Protein AF-A0A7X8DZU0-F1 (afdb_monomer_lite)

Foldseek 3Di:
DDDFFQLSVLVVLLVLLQLLLVLLQVLLVLAPDPVLSVVSPVSSVVSNVVSVVSVVVSVVVPDVRRVDTDRVVRVVCVVQPQPSVLSNVDRSSPDDPVVVVVSVVVNVCSVPPDDPPDDDDPPPDD

Sequence (126 aa):
MGVTNFNQLISWTRQVHQQLATLLEQDAHLHHNEWARLLLACLSEQQQRLGDTIKKFEESTKTQALDAYIPYLYSAFEQRPINTQRLYTQSYAELTIAEISQVLFDAHQQLTAPLPKGRGFPIHRE

pLDDT: mean 84.67, std 14.81, range [38.78, 98.0]

Radius of gyration: 17.77 Å; chains: 1; boun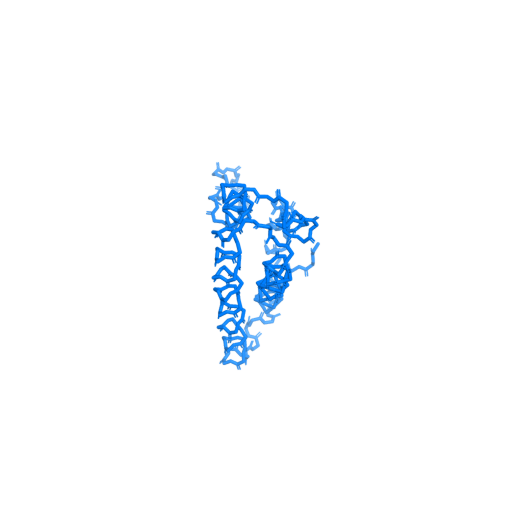ding box: 51×32×42 Å

Secondary structure (DSSP, 8-state):
----SHHHHHHHHHHHHHHHHHHHHHHHHH-SSHHHHHHHHHHHHHHHHHHHHHHHHHHH---HHHHS--HHHHHHHHHS----HHHHH--STT--HHHHHHHHHHHHHHHHSPPPS---------

Structure (mmCIF, N/CA/C/O backbone):
data_AF-A0A7X8DZU0-F1
#
_entry.id   AF-A0A7X8DZU0-F1
#
loop_
_atom_site.group_PDB
_atom_site.id
_atom_site.type_symbol
_atom_site.label_atom_id
_atom_site.label_alt_id
_atom_site.label_comp_id
_atom_site.label_asym_id
_atom_site.label_entity_id
_atom_site.label_seq_id
_atom_site.pdbx_PDB_ins_code
_atom_site.Cartn_x
_atom_site.Cartn_y
_atom_site.Cartn_z
_atom_site.occupancy
_atom_site.B_iso_or_equiv
_atom_site.auth_seq_id
_atom_site.auth_comp_id
_atom_site.auth_asym_id
_atom_site.auth_atom_id
_atom_site.pdbx_PDB_model_num
ATOM 1 N N . MET A 1 1 ? -18.355 -1.552 -0.958 1.00 62.31 1 MET A N 1
ATOM 2 C CA . MET A 1 1 ? -17.490 -1.872 0.202 1.00 62.31 1 MET A CA 1
ATOM 3 C C . MET A 1 1 ? -18.307 -1.682 1.466 1.00 62.31 1 MET A C 1
ATOM 5 O O . MET A 1 1 ? -19.057 -0.722 1.508 1.00 62.31 1 MET A O 1
ATOM 9 N N . GLY A 1 2 ? -18.203 -2.576 2.453 1.00 71.19 2 GLY A N 1
ATOM 10 C CA . GLY A 1 2 ? -19.005 -2.532 3.686 1.00 71.19 2 GLY A CA 1
ATOM 11 C C . GLY A 1 2 ? -18.170 -2.233 4.929 1.00 71.19 2 GLY A C 1
ATOM 12 O O . GLY A 1 2 ? -18.222 -2.999 5.883 1.00 71.19 2 GLY A O 1
ATOM 13 N N . VAL A 1 3 ? -17.345 -1.181 4.898 1.00 84.44 3 VAL A N 1
ATOM 14 C CA . VAL A 1 3 ? -16.534 -0.779 6.058 1.00 84.44 3 VAL A CA 1
ATOM 15 C C . VAL A 1 3 ? -17.421 -0.026 7.043 1.00 84.44 3 VAL A C 1
ATOM 17 O O . VAL A 1 3 ? -17.970 1.025 6.723 1.00 84.44 3 VAL A O 1
ATOM 20 N N . THR A 1 4 ? -17.562 -0.579 8.241 1.00 88.50 4 THR A N 1
ATOM 21 C CA . THR A 1 4 ? -18.499 -0.100 9.264 1.00 88.50 4 THR A CA 1
ATOM 22 C C . THR A 1 4 ? -17.862 0.113 10.631 1.00 88.50 4 THR A C 1
ATOM 24 O O . THR A 1 4 ? -18.493 0.689 11.509 1.00 88.50 4 THR A O 1
ATOM 27 N N . ASN A 1 5 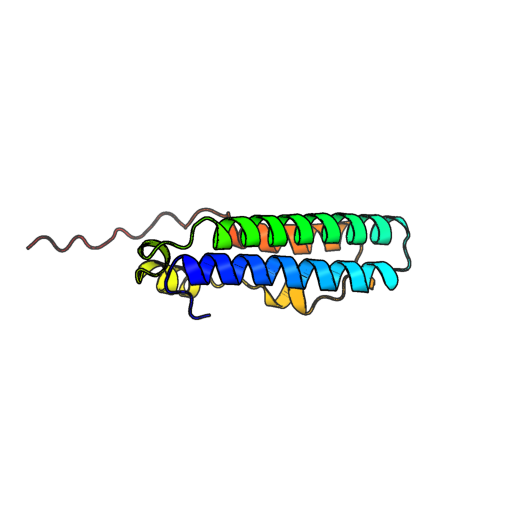? -16.617 -0.313 10.823 1.00 90.88 5 ASN A N 1
ATOM 28 C CA . ASN A 1 5 ? -15.840 -0.062 12.031 1.00 90.88 5 ASN A CA 1
ATOM 29 C C . ASN A 1 5 ? -14.352 0.108 11.686 1.00 90.88 5 ASN A C 1
ATOM 31 O O . ASN A 1 5 ? -13.933 -0.100 10.540 1.00 90.88 5 ASN A O 1
ATOM 35 N N . PHE A 1 6 ? -13.547 0.514 12.670 1.00 90.25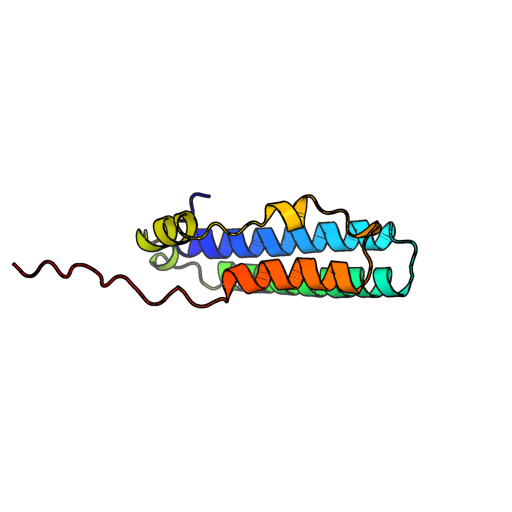 6 PHE A N 1
ATOM 36 C CA . PHE 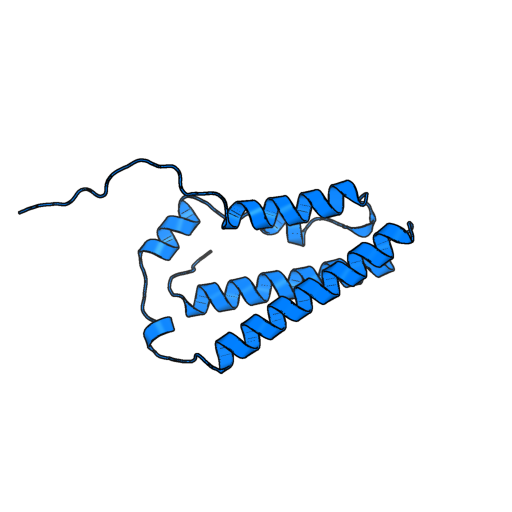A 1 6 ? -12.120 0.738 12.450 1.00 90.25 6 PHE A CA 1
ATOM 37 C C . PHE A 1 6 ? -11.367 -0.559 12.168 1.00 90.25 6 PHE A C 1
ATOM 39 O O . PHE A 1 6 ? -10.467 -0.555 11.337 1.00 90.25 6 PHE A O 1
ATOM 46 N N . ASN A 1 7 ? -11.754 -1.676 12.782 1.00 91.00 7 ASN A N 1
ATOM 47 C CA . ASN A 1 7 ? -11.095 -2.958 12.546 1.00 91.00 7 ASN A CA 1
ATOM 48 C C . ASN A 1 7 ? -11.198 -3.399 11.069 1.00 91.00 7 ASN A C 1
ATOM 50 O O . ASN A 1 7 ? -10.210 -3.792 10.447 1.00 91.00 7 ASN A O 1
ATOM 54 N N . GLN A 1 8 ? -12.377 -3.234 10.465 1.00 90.69 8 GLN A N 1
ATOM 55 C CA . GLN A 1 8 ? -12.611 -3.470 9.040 1.00 90.69 8 GLN A CA 1
ATOM 56 C C . GLN A 1 8 ? -11.831 -2.493 8.158 1.00 90.69 8 GLN A C 1
ATOM 58 O O . GLN A 1 8 ? -11.296 -2.908 7.132 1.00 90.69 8 GLN A O 1
ATOM 63 N N . LEU A 1 9 ? -11.739 -1.218 8.550 1.00 90.00 9 LEU A N 1
ATOM 64 C CA . LEU A 1 9 ? -10.954 -0.216 7.825 1.00 90.00 9 LEU A CA 1
ATOM 65 C C . LEU A 1 9 ? -9.462 -0.572 7.808 1.00 90.00 9 LEU A C 1
ATOM 67 O O . LEU A 1 9 ? -8.827 -0.542 6.753 1.00 90.00 9 LEU A O 1
ATOM 71 N N . ILE A 1 10 ? -8.913 -0.925 8.969 1.00 91.69 10 ILE A N 1
ATOM 72 C CA . ILE A 1 10 ? -7.508 -1.306 9.133 1.00 91.69 10 ILE A CA 1
ATOM 73 C C . ILE A 1 10 ? -7.229 -2.581 8.323 1.00 91.69 10 ILE A C 1
ATOM 75 O O . ILE A 1 10 ? -6.338 -2.576 7.472 1.00 91.69 10 ILE A O 1
ATOM 79 N N . SER A 1 11 ? -8.079 -3.604 8.480 1.00 92.12 11 SER A N 1
ATOM 80 C CA . SER A 1 11 ? -7.995 -4.869 7.735 1.00 92.12 11 SER A CA 1
ATOM 81 C C . SER A 1 11 ? -8.032 -4.664 6.226 1.00 92.12 11 SER A C 1
ATOM 83 O O . SER A 1 11 ? -7.260 -5.278 5.489 1.00 92.12 11 SER A O 1
ATOM 85 N N . TRP A 1 12 ? -8.929 -3.803 5.751 1.00 91.19 12 TRP A N 1
ATOM 86 C CA . TRP A 1 12 ? -9.018 -3.471 4.339 1.00 91.19 12 TRP A CA 1
ATOM 87 C C . TRP A 1 12 ? -7.752 -2.754 3.851 1.00 91.19 12 TRP A C 1
ATOM 89 O O . TRP A 1 12 ? -7.182 -3.146 2.835 1.00 91.19 12 TRP A O 1
ATOM 99 N N . THR A 1 13 ? -7.265 -1.764 4.602 1.00 91.44 13 THR A N 1
ATOM 100 C CA . THR A 1 13 ? -6.050 -1.009 4.253 1.00 91.44 13 THR A CA 1
ATOM 101 C C . THR A 1 13 ? -4.841 -1.943 4.139 1.00 91.44 13 THR A C 1
ATOM 103 O O . THR A 1 13 ? -4.093 -1.873 3.163 1.00 91.44 13 THR A O 1
ATOM 106 N N . ARG A 1 14 ? -4.690 -2.894 5.071 1.00 94.44 14 ARG A N 1
ATOM 107 C CA . ARG A 1 14 ? -3.665 -3.945 4.992 1.00 94.44 14 ARG A CA 1
ATOM 108 C C . ARG A 1 14 ? -3.779 -4.770 3.710 1.00 94.44 14 ARG A C 1
ATOM 110 O O . ARG A 1 14 ? -2.770 -4.995 3.047 1.00 94.44 14 ARG A O 1
ATOM 117 N N . GLN A 1 15 ? -4.985 -5.227 3.368 1.00 93.19 15 GLN A N 1
ATOM 118 C CA . GLN A 1 15 ? -5.215 -6.047 2.173 1.00 93.19 15 GLN A CA 1
ATOM 119 C C . GLN A 1 15 ? -4.850 -5.299 0.890 1.00 93.19 15 GLN A C 1
ATOM 121 O O . GLN A 1 15 ? -4.217 -5.887 0.016 1.00 93.19 15 GLN A O 1
ATOM 126 N N . VAL A 1 16 ? -5.184 -4.007 0.797 1.00 92.44 16 VAL A N 1
ATOM 127 C CA . VAL A 1 16 ? -4.803 -3.161 -0.345 1.00 92.44 16 VAL A CA 1
ATOM 128 C C . VAL A 1 16 ? -3.287 -3.143 -0.522 1.00 92.44 16 VAL A C 1
ATOM 130 O O . VAL A 1 16 ? -2.801 -3.447 -1.610 1.00 92.44 16 VAL A O 1
ATOM 133 N N . HIS A 1 17 ? -2.541 -2.848 0.545 1.00 94.81 17 HIS A N 1
ATOM 134 C CA . HIS A 1 17 ? -1.080 -2.788 0.495 1.00 94.81 17 HIS A CA 1
ATOM 135 C C . HIS A 1 17 ? -0.441 -4.137 0.138 1.00 94.81 17 HIS A C 1
ATOM 137 O O . HIS A 1 17 ? 0.454 -4.183 -0.700 1.00 94.81 17 HIS A O 1
ATOM 143 N N . GLN A 1 18 ? -0.924 -5.242 0.713 1.00 95.25 18 GLN A N 1
ATOM 144 C CA . GLN A 1 18 ? -0.388 -6.582 0.438 1.00 95.25 18 GLN A CA 1
ATOM 145 C C . GLN A 1 18 ? -0.651 -7.037 -1.004 1.00 95.25 18 GLN A C 1
ATOM 147 O O . GLN A 1 18 ? 0.242 -7.567 -1.666 1.00 95.25 18 GLN A O 1
ATOM 152 N N . GLN A 1 19 ? -1.863 -6.804 -1.514 1.00 94.00 19 GLN A N 1
ATOM 153 C CA . GLN A 1 19 ? -2.203 -7.127 -2.901 1.00 94.00 19 GLN A CA 1
ATOM 154 C C . GLN A 1 19 ? -1.376 -6.297 -3.882 1.00 94.00 19 GLN A C 1
ATOM 156 O O . GLN A 1 19 ? -0.836 -6.840 -4.841 1.00 94.00 19 GLN A O 1
ATOM 161 N N . LEU A 1 20 ? -1.228 -4.998 -3.618 1.00 94.62 20 LEU A N 1
ATOM 162 C CA . LEU A 1 20 ? -0.419 -4.120 -4.453 1.00 94.62 20 LEU A CA 1
ATOM 163 C C . LEU A 1 20 ? 1.061 -4.525 -4.438 1.00 94.62 20 LEU A C 1
ATOM 165 O O . LEU A 1 20 ? 1.679 -4.567 -5.495 1.00 94.62 20 LEU A O 1
ATOM 169 N N . ALA A 1 21 ? 1.617 -4.880 -3.276 1.00 96.38 21 ALA A N 1
ATOM 170 C CA . ALA A 1 21 ? 2.986 -5.388 -3.180 1.00 96.38 21 ALA A CA 1
ATOM 171 C C . ALA A 1 21 ? 3.205 -6.605 -4.091 1.00 96.38 21 ALA A C 1
ATOM 173 O O . ALA A 1 21 ? 4.169 -6.642 -4.855 1.00 96.38 21 ALA A O 1
ATOM 174 N N . THR A 1 22 ? 2.261 -7.551 -4.059 1.00 95.94 22 THR A N 1
ATOM 175 C CA . THR A 1 22 ? 2.306 -8.767 -4.883 1.00 95.94 22 THR A CA 1
ATOM 176 C C . THR A 1 22 ? 2.262 -8.440 -6.377 1.00 95.94 22 THR A C 1
ATOM 178 O O . THR A 1 22 ? 3.064 -8.969 -7.141 1.00 95.94 22 THR A O 1
ATOM 181 N N . LEU A 1 23 ? 1.360 -7.549 -6.803 1.00 95.19 23 LEU A N 1
ATOM 182 C CA . LEU A 1 23 ? 1.236 -7.161 -8.214 1.00 95.19 23 LEU A CA 1
ATOM 183 C C . LEU A 1 23 ? 2.496 -6.456 -8.727 1.00 95.19 23 LEU A C 1
ATOM 185 O O . LEU A 1 23 ? 2.992 -6.777 -9.803 1.00 95.19 23 LEU A O 1
ATOM 189 N N . LEU A 1 24 ? 3.048 -5.533 -7.936 1.00 96.38 24 LEU A N 1
ATOM 190 C CA . LEU A 1 24 ? 4.268 -4.811 -8.295 1.00 96.38 24 LEU A CA 1
ATOM 191 C C . LEU A 1 24 ? 5.478 -5.749 -8.397 1.00 96.38 24 LEU A C 1
ATOM 193 O O . LEU A 1 24 ? 6.290 -5.586 -9.303 1.00 96.38 24 LEU A O 1
ATOM 197 N N . GLU A 1 25 ? 5.598 -6.733 -7.501 1.00 97.12 25 GLU A N 1
ATOM 198 C CA . GLU A 1 25 ? 6.666 -7.741 -7.555 1.00 97.12 25 GLU A CA 1
ATOM 199 C C . GLU A 1 25 ? 6.557 -8.599 -8.819 1.00 97.12 25 GLU A C 1
ATOM 201 O O . GLU A 1 25 ? 7.536 -8.773 -9.545 1.00 97.12 25 GLU A O 1
ATOM 206 N N . GLN A 1 26 ? 5.351 -9.088 -9.120 1.00 95.75 26 GLN A N 1
ATOM 207 C CA . GLN A 1 26 ? 5.088 -9.892 -10.313 1.00 95.75 26 GLN A CA 1
ATOM 208 C C . GLN A 1 26 ? 5.442 -9.127 -11.591 1.00 95.75 26 GLN A C 1
ATOM 210 O O . GLN A 1 26 ? 6.186 -9.636 -12.431 1.00 95.75 26 GLN A O 1
ATOM 215 N N . ASP A 1 27 ? 4.987 -7.882 -11.711 1.00 95.31 27 ASP A N 1
ATOM 216 C CA . ASP A 1 27 ? 5.237 -7.073 -12.899 1.00 95.31 27 ASP A CA 1
ATOM 217 C C . ASP A 1 27 ? 6.687 -6.580 -12.993 1.00 95.31 27 ASP A C 1
ATOM 219 O O . ASP A 1 27 ? 7.199 -6.407 -14.101 1.00 95.31 27 ASP A O 1
ATOM 223 N N . ALA A 1 28 ? 7.406 -6.448 -11.871 1.00 95.94 28 ALA A N 1
ATOM 224 C CA . ALA A 1 28 ? 8.848 -6.199 -11.886 1.00 95.94 28 ALA A CA 1
ATOM 225 C C . ALA A 1 28 ? 9.614 -7.321 -12.606 1.00 95.94 28 ALA A C 1
ATOM 227 O O . ALA A 1 28 ? 10.600 -7.051 -13.290 1.00 95.94 28 ALA A O 1
ATOM 228 N N . HIS A 1 29 ? 9.167 -8.576 -12.506 1.00 93.56 29 HIS A N 1
ATOM 229 C CA . HIS A 1 29 ? 9.793 -9.689 -13.225 1.00 93.56 29 HIS A CA 1
ATOM 230 C C . HIS A 1 29 ? 9.485 -9.693 -14.729 1.00 93.56 29 HIS A C 1
ATOM 232 O O . HIS A 1 29 ? 10.264 -10.242 -15.509 1.00 93.56 29 HIS A O 1
ATOM 238 N N . LEU A 1 30 ? 8.380 -9.069 -15.143 1.00 94.12 30 LEU A N 1
ATOM 239 C CA . LEU A 1 30 ? 7.927 -9.019 -16.536 1.00 94.12 30 LEU A CA 1
ATOM 240 C C . LEU A 1 30 ? 8.412 -7.760 -17.275 1.00 94.12 30 LEU A C 1
ATOM 242 O O . LEU A 1 30 ? 8.484 -7.741 -18.506 1.00 94.12 30 LEU A O 1
ATOM 246 N N . HIS A 1 31 ? 8.785 -6.706 -16.549 1.00 94.50 31 HIS A N 1
ATOM 247 C CA . HIS A 1 31 ? 9.128 -5.417 -17.138 1.00 94.50 31 HIS A CA 1
ATOM 248 C C . HIS A 1 31 ? 10.474 -5.437 -17.890 1.00 94.50 31 HIS A C 1
ATOM 250 O O . HIS A 1 31 ? 11.495 -5.918 -17.397 1.00 94.50 31 HIS A O 1
ATOM 256 N N . HIS A 1 32 ? 10.519 -4.857 -19.093 1.00 92.19 32 HIS A N 1
ATOM 257 C CA . HIS A 1 32 ? 11.688 -4.946 -19.985 1.00 92.19 32 HIS A CA 1
ATOM 258 C C . HIS A 1 32 ? 12.752 -3.873 -19.684 1.00 92.19 32 HIS A C 1
ATOM 260 O O . HIS A 1 32 ? 13.954 -4.123 -19.795 1.00 92.19 32 HIS A O 1
ATOM 266 N N . ASN A 1 33 ? 12.317 -2.690 -19.243 1.00 95.38 33 ASN A N 1
ATOM 267 C CA . ASN A 1 33 ? 13.183 -1.607 -18.770 1.00 95.38 33 ASN A CA 1
ATOM 268 C C . ASN A 1 33 ? 13.745 -1.879 -17.357 1.00 95.38 33 ASN A C 1
ATOM 270 O O . ASN A 1 33 ? 12.981 -2.083 -16.419 1.00 95.38 33 ASN A O 1
ATOM 274 N N . GLU A 1 34 ? 15.069 -1.824 -17.198 1.00 95.19 34 GLU A N 1
ATOM 275 C CA . GLU A 1 34 ? 15.765 -2.094 -15.930 1.00 95.19 34 GLU A CA 1
ATOM 276 C C . GLU A 1 34 ? 15.419 -1.115 -14.801 1.00 95.19 34 GLU A C 1
ATOM 278 O O . GLU A 1 34 ? 15.190 -1.535 -13.669 1.00 95.19 34 GLU A O 1
ATOM 283 N N . TRP A 1 35 ? 15.318 0.178 -15.103 1.00 94.94 35 TRP A N 1
ATOM 284 C CA . TRP A 1 35 ? 14.973 1.195 -14.110 1.00 94.94 35 TRP A CA 1
ATOM 285 C C . TRP A 1 35 ? 13.545 1.031 -13.597 1.00 94.94 35 TRP A C 1
ATOM 287 O O . TRP A 1 35 ? 13.299 1.172 -12.400 1.00 94.94 35 TRP A O 1
ATOM 297 N N . ALA A 1 36 ? 12.612 0.680 -14.482 1.00 95.50 36 ALA A N 1
ATOM 298 C CA . ALA A 1 36 ? 11.246 0.369 -14.087 1.00 95.50 36 ALA A CA 1
ATOM 299 C C . ALA A 1 36 ? 11.178 -0.905 -13.230 1.00 95.50 36 ALA A C 1
ATOM 301 O O . ALA A 1 36 ? 10.477 -0.903 -12.223 1.00 95.50 36 ALA A O 1
ATOM 302 N N . ARG A 1 37 ? 11.968 -1.948 -13.539 1.00 96.81 37 ARG A N 1
ATOM 303 C CA . ARG A 1 37 ? 12.081 -3.138 -12.670 1.00 96.81 37 ARG A CA 1
ATOM 304 C C . ARG A 1 37 ? 12.524 -2.775 -11.256 1.00 96.81 37 ARG A C 1
ATOM 306 O O . ARG A 1 37 ? 11.888 -3.189 -10.291 1.00 96.81 37 ARG A O 1
ATOM 313 N N . LEU A 1 38 ? 13.598 -1.992 -11.133 1.00 96.81 38 LEU A N 1
ATOM 314 C CA . LEU A 1 38 ? 14.121 -1.559 -9.834 1.00 96.81 38 LEU A CA 1
ATOM 315 C C . LEU A 1 38 ? 13.094 -0.730 -9.059 1.00 96.81 38 LEU A C 1
ATOM 317 O O . LEU A 1 38 ? 12.927 -0.923 -7.856 1.00 96.81 38 LEU A O 1
ATOM 321 N N . LEU A 1 39 ? 12.384 0.163 -9.751 1.00 96.69 39 LEU A N 1
ATOM 322 C CA . LEU A 1 39 ? 11.314 0.949 -9.152 1.00 96.69 39 LEU A CA 1
ATOM 323 C C . LEU A 1 39 ? 10.181 0.054 -8.638 1.00 96.69 39 LEU A C 1
ATOM 325 O O . LEU A 1 39 ? 9.790 0.192 -7.483 1.00 96.69 39 LEU A O 1
ATOM 329 N N . LEU A 1 40 ? 9.676 -0.870 -9.458 1.00 97.31 40 LEU A N 1
ATOM 330 C CA . LEU A 1 40 ? 8.587 -1.774 -9.081 1.00 97.31 40 LEU A CA 1
ATOM 331 C C . LEU A 1 40 ? 8.971 -2.675 -7.902 1.00 97.31 40 LEU A C 1
ATOM 333 O O . LEU A 1 40 ? 8.188 -2.802 -6.964 1.00 97.31 40 LEU A O 1
ATOM 337 N N . ALA A 1 41 ? 10.192 -3.216 -7.891 1.00 97.38 41 ALA A N 1
ATOM 338 C CA . ALA A 1 41 ? 10.702 -4.009 -6.773 1.00 97.38 41 ALA A CA 1
ATOM 339 C C . ALA A 1 41 ? 10.808 -3.182 -5.478 1.00 97.38 41 ALA A C 1
ATOM 341 O O . ALA A 1 41 ? 10.341 -3.609 -4.423 1.00 97.38 41 ALA A O 1
ATOM 342 N N . CYS A 1 42 ? 11.358 -1.965 -5.562 1.00 96.88 42 CYS A N 1
ATOM 343 C CA . CYS A 1 42 ? 11.438 -1.049 -4.424 1.00 96.88 42 CYS A CA 1
ATOM 344 C C . CYS A 1 42 ? 10.044 -0.704 -3.881 1.00 96.88 42 CYS A C 1
ATOM 346 O O . CYS A 1 42 ? 9.800 -0.762 -2.676 1.00 96.88 42 CYS A O 1
ATOM 348 N N . LEU A 1 43 ? 9.101 -0.380 -4.769 1.00 96.25 43 LEU A N 1
ATOM 349 C CA . LEU A 1 43 ? 7.729 -0.066 -4.390 1.00 96.25 43 LEU A CA 1
ATOM 350 C C . LEU A 1 43 ? 7.035 -1.274 -3.764 1.00 96.25 43 LEU A C 1
ATOM 352 O O . LEU A 1 43 ? 6.400 -1.109 -2.726 1.00 96.25 43 LEU A O 1
ATOM 356 N N . SER A 1 44 ? 7.192 -2.469 -4.333 1.00 97.62 44 SER A N 1
ATOM 357 C CA . SER A 1 44 ? 6.672 -3.706 -3.748 1.00 97.62 44 SER A CA 1
ATOM 358 C C . SER A 1 44 ? 7.150 -3.881 -2.306 1.00 97.62 44 SER A C 1
ATOM 360 O O . SER A 1 44 ? 6.331 -4.049 -1.399 1.00 97.62 44 SER A O 1
ATOM 362 N N . GLU A 1 45 ? 8.451 -3.708 -2.060 1.00 97.94 45 GLU A N 1
ATOM 363 C CA . GLU A 1 45 ? 9.023 -3.803 -0.719 1.00 97.94 45 GLU A CA 1
ATOM 364 C C . GLU A 1 45 ? 8.408 -2.773 0.245 1.00 97.94 45 GLU A C 1
ATOM 366 O O . GLU A 1 45 ? 8.072 -3.103 1.385 1.00 97.94 45 GLU A O 1
ATOM 371 N N . GLN A 1 46 ? 8.213 -1.525 -0.198 1.00 96.00 46 GLN A N 1
ATOM 372 C CA . GLN A 1 46 ? 7.558 -0.493 0.615 1.00 96.00 46 GLN A CA 1
ATOM 373 C C . GLN A 1 46 ? 6.106 -0.862 0.947 1.00 96.00 46 GLN A C 1
ATOM 375 O O . GLN A 1 46 ? 5.691 -0.749 2.102 1.00 96.00 46 GLN A O 1
ATOM 380 N N . GLN A 1 47 ? 5.336 -1.330 -0.038 1.00 95.88 47 GLN A N 1
ATOM 381 C CA . GLN A 1 47 ? 3.943 -1.729 0.169 1.00 95.88 47 GLN A CA 1
ATOM 382 C C . GLN A 1 47 ? 3.842 -2.944 1.103 1.00 95.88 47 GLN A C 1
ATOM 384 O O . GLN A 1 47 ? 2.996 -2.962 2.000 1.00 95.88 47 GLN A O 1
ATOM 389 N N . GLN A 1 48 ? 4.755 -3.910 0.979 1.00 98.00 48 GLN A N 1
ATOM 390 C CA . GLN A 1 48 ? 4.841 -5.057 1.880 1.00 98.00 48 GLN A CA 1
ATOM 391 C C . GLN A 1 48 ? 5.161 -4.619 3.315 1.00 98.00 48 GLN A C 1
ATOM 393 O O . GLN A 1 48 ? 4.461 -5.005 4.253 1.00 98.00 48 GLN A O 1
ATOM 398 N N . ARG A 1 49 ? 6.155 -3.739 3.495 1.00 97.94 49 ARG A N 1
ATOM 399 C CA . ARG A 1 49 ? 6.514 -3.169 4.806 1.00 97.94 49 ARG A CA 1
ATOM 400 C C . ARG A 1 49 ? 5.339 -2.432 5.455 1.00 97.94 49 ARG A C 1
ATOM 402 O O . ARG A 1 49 ? 5.138 -2.565 6.665 1.00 97.94 49 ARG A O 1
ATOM 409 N N . LEU A 1 50 ? 4.552 -1.679 4.681 1.00 95.88 50 LEU A N 1
ATOM 410 C CA . LEU A 1 50 ? 3.332 -1.025 5.170 1.00 95.88 50 LEU A CA 1
ATOM 411 C C . LEU A 1 50 ? 2.282 -2.054 5.598 1.00 95.88 50 LEU A C 1
ATOM 413 O O . LEU A 1 50 ? 1.775 -1.968 6.716 1.00 95.88 50 LEU A O 1
ATOM 417 N N . GLY A 1 51 ? 2.008 -3.061 4.764 1.00 96.50 51 GLY A N 1
ATOM 418 C CA . GLY A 1 51 ? 1.088 -4.150 5.094 1.00 96.50 51 GLY A CA 1
ATOM 419 C C . GLY A 1 51 ? 1.476 -4.886 6.382 1.00 96.50 51 GLY A C 1
ATOM 420 O O . GLY A 1 51 ? 0.629 -5.108 7.248 1.00 96.50 51 GLY A O 1
ATOM 421 N N . ASP A 1 52 ? 2.761 -5.194 6.557 1.00 96.88 52 ASP A N 1
ATOM 422 C CA . ASP A 1 52 ? 3.283 -5.861 7.755 1.00 96.88 52 ASP A CA 1
ATOM 423 C C . ASP A 1 52 ? 3.238 -4.966 8.997 1.00 96.88 52 ASP A C 1
ATOM 425 O O . ASP A 1 52 ? 2.965 -5.437 10.104 1.00 96.88 52 ASP A O 1
ATOM 429 N N . THR A 1 53 ? 3.469 -3.665 8.829 1.00 96.88 53 THR A N 1
ATOM 430 C CA . THR A 1 53 ? 3.330 -2.687 9.915 1.00 96.88 53 THR A CA 1
ATOM 431 C C . THR A 1 53 ? 1.878 -2.598 10.376 1.00 96.88 53 THR A C 1
ATOM 433 O O . THR A 1 53 ? 1.615 -2.663 11.577 1.00 96.88 53 THR A O 1
ATOM 436 N N . ILE A 1 54 ? 0.927 -2.531 9.439 1.00 95.12 54 ILE A N 1
ATOM 437 C CA . ILE A 1 54 ? -0.505 -2.522 9.754 1.00 95.12 54 ILE A CA 1
ATOM 438 C C . ILE A 1 54 ? -0.911 -3.838 10.418 1.00 95.12 54 ILE A C 1
ATOM 440 O O . ILE A 1 54 ? -1.625 -3.815 11.413 1.00 95.12 54 ILE A O 1
ATOM 444 N N . LYS A 1 55 ? -0.400 -4.982 9.953 1.00 94.50 55 LYS A N 1
ATOM 445 C CA . LYS A 1 55 ? -0.647 -6.282 10.592 1.00 94.50 55 LYS A CA 1
ATOM 446 C C . LYS A 1 55 ? -0.202 -6.298 12.059 1.00 94.50 55 LYS A C 1
ATOM 448 O O . LYS A 1 55 ? -0.964 -6.705 12.931 1.00 94.50 55 LYS A O 1
ATOM 453 N N . LYS A 1 56 ? 1.008 -5.814 12.354 1.00 94.19 56 LYS A N 1
ATOM 454 C CA . LYS A 1 56 ? 1.504 -5.696 13.739 1.00 94.19 56 LYS A CA 1
ATOM 455 C C . LYS A 1 56 ? 0.646 -4.739 14.568 1.00 94.19 56 LYS A C 1
ATOM 457 O O . LYS A 1 56 ? 0.406 -4.980 15.752 1.00 94.19 56 LYS A O 1
ATOM 462 N N . PHE A 1 57 ? 0.165 -3.659 13.956 1.00 91.81 57 PHE A N 1
ATOM 463 C CA . PHE A 1 57 ? -0.771 -2.745 14.599 1.00 91.81 57 PHE A CA 1
ATOM 464 C C . PHE A 1 57 ? -2.101 -3.446 14.920 1.00 91.81 57 PHE A C 1
ATOM 466 O O . PHE A 1 57 ? -2.525 -3.406 16.071 1.00 91.81 57 PHE A O 1
ATOM 473 N N . GLU A 1 58 ? -2.709 -4.162 13.969 1.00 89.50 58 GLU A N 1
ATOM 474 C CA . GLU A 1 58 ? -3.922 -4.972 14.181 1.00 89.50 58 GLU A CA 1
ATOM 475 C C . GLU A 1 58 ? -3.745 -5.960 15.339 1.00 89.50 58 GLU A C 1
ATOM 477 O O . GLU A 1 58 ? -4.617 -6.078 16.194 1.00 89.50 58 GLU A O 1
ATOM 482 N N . GLU A 1 59 ? -2.609 -6.657 15.395 1.00 88.94 59 GLU A N 1
ATOM 483 C CA . GLU A 1 59 ? -2.311 -7.649 16.433 1.00 88.94 59 GLU A CA 1
ATOM 484 C C . GLU A 1 59 ? -2.132 -7.026 17.823 1.00 88.94 59 GLU A C 1
ATOM 486 O O . GLU A 1 59 ? -2.600 -7.597 18.809 1.00 88.94 59 GLU A O 1
ATOM 491 N N . SER A 1 60 ? -1.500 -5.853 17.904 1.00 87.06 60 SER A N 1
ATOM 492 C CA . SER A 1 60 ? -1.225 -5.151 19.168 1.00 87.06 60 SER A CA 1
ATOM 493 C C . SER A 1 60 ? -2.388 -4.297 19.681 1.00 87.06 60 SER A C 1
ATOM 495 O O . SER A 1 60 ? -2.406 -3.941 20.858 1.00 87.06 60 SER A O 1
ATOM 497 N N . THR A 1 61 ? -3.374 -3.991 18.834 1.00 79.44 61 THR A N 1
ATOM 498 C CA . THR A 1 61 ? -4.499 -3.099 19.166 1.00 79.44 61 THR A CA 1
ATOM 499 C C . THR A 1 61 ? -5.858 -3.791 19.202 1.00 79.44 61 THR A C 1
ATOM 501 O O . THR A 1 61 ? -6.879 -3.101 19.215 1.00 79.44 61 THR A O 1
ATOM 504 N N . LYS A 1 62 ? -5.895 -5.134 19.283 1.00 71.19 62 LYS A N 1
ATOM 505 C CA . LYS A 1 62 ? -7.129 -5.934 19.435 1.00 71.19 62 LYS A CA 1
ATOM 506 C C . LYS A 1 62 ? -7.906 -5.531 20.691 1.00 71.19 62 LYS A C 1
ATOM 508 O O . LYS A 1 62 ? -7.772 -6.123 21.758 1.00 71.19 62 LYS A O 1
ATOM 513 N N . THR A 1 63 ? -8.728 -4.505 20.545 1.00 80.00 63 THR A N 1
ATOM 514 C CA . THR A 1 63 ? -9.562 -3.918 21.584 1.00 80.00 63 THR A CA 1
ATOM 515 C C . THR A 1 63 ? -10.985 -3.856 21.059 1.00 80.00 63 THR A C 1
ATOM 517 O O . THR A 1 63 ? -11.215 -3.521 19.897 1.00 80.00 63 THR A O 1
ATOM 520 N N . GLN A 1 64 ? -11.955 -4.120 21.933 1.00 78.12 64 GLN A N 1
ATOM 521 C CA . GLN A 1 64 ? -13.378 -4.078 21.585 1.00 78.12 64 GLN A CA 1
ATOM 522 C C . GLN A 1 64 ? -13.820 -2.699 21.049 1.00 78.12 64 GLN A C 1
ATOM 524 O O . GLN A 1 64 ? -14.810 -2.594 20.331 1.00 78.12 64 GLN A O 1
ATOM 529 N N . ALA A 1 65 ? -13.065 -1.638 21.356 1.00 82.94 65 ALA A N 1
ATOM 530 C CA . ALA A 1 65 ? -13.302 -0.295 20.841 1.00 82.94 65 ALA A CA 1
ATOM 531 C C . ALA A 1 65 ? -13.164 -0.197 19.309 1.00 82.94 65 ALA A C 1
ATOM 533 O O . ALA A 1 65 ? -13.891 0.578 18.692 1.00 82.94 65 ALA A O 1
ATOM 534 N N . LEU A 1 66 ? -12.279 -0.982 18.680 1.00 85.62 66 LEU A N 1
ATOM 535 C CA . LEU A 1 66 ? -12.108 -0.971 17.219 1.00 85.62 66 LEU A CA 1
ATOM 536 C C . LEU A 1 66 ? -13.253 -1.669 16.475 1.00 85.62 66 LEU A C 1
ATOM 538 O O . LEU A 1 66 ? -13.464 -1.395 15.291 1.00 85.62 66 LEU A O 1
ATOM 542 N N . ASP A 1 67 ? -13.989 -2.542 17.163 1.00 87.06 67 ASP A N 1
ATOM 543 C CA . ASP A 1 67 ? -15.140 -3.262 16.615 1.00 87.06 67 ASP A CA 1
ATOM 544 C C . ASP A 1 67 ? -16.446 -2.465 16.718 1.00 87.06 67 ASP A C 1
ATOM 546 O O . ASP A 1 67 ? -17.439 -2.831 16.081 1.00 87.06 67 ASP A O 1
ATOM 550 N N . ALA A 1 68 ? -16.451 -1.365 17.481 1.00 88.00 68 ALA A N 1
ATOM 551 C CA . ALA A 1 68 ? -17.610 -0.497 17.626 1.00 88.00 68 ALA A CA 1
ATOM 552 C C . ALA A 1 68 ? -18.088 0.005 16.255 1.00 88.00 6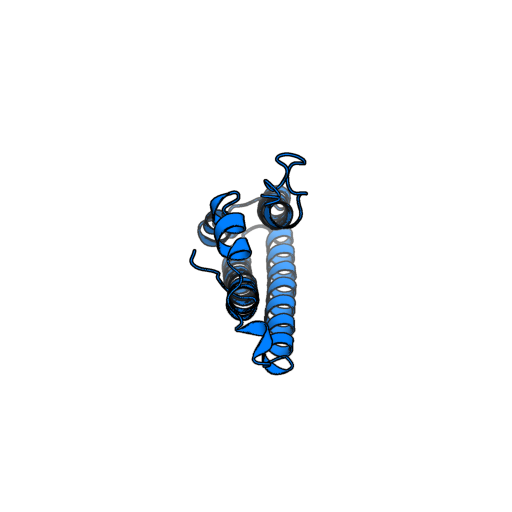8 ALA A C 1
ATOM 554 O O . ALA A 1 68 ? -17.304 0.511 15.451 1.00 88.00 68 ALA A O 1
ATOM 555 N N . TYR A 1 69 ? -19.387 -0.138 15.995 1.00 86.38 69 TYR A N 1
ATOM 556 C CA . TYR A 1 69 ? -20.006 0.313 14.753 1.00 86.38 69 TYR A CA 1
ATOM 557 C C . TYR A 1 69 ? -19.955 1.843 14.647 1.00 86.38 69 TYR A C 1
ATOM 559 O O . TYR A 1 69 ? -20.391 2.554 15.553 1.00 86.38 69 TYR A O 1
ATOM 567 N N . ILE A 1 70 ? -19.449 2.349 13.522 1.00 85.69 70 ILE A N 1
ATOM 568 C CA . ILE A 1 70 ? -19.325 3.775 13.215 1.00 85.69 70 ILE A CA 1
ATOM 569 C C . ILE A 1 70 ? -20.111 4.055 11.929 1.00 85.69 70 ILE A C 1
ATOM 571 O O . ILE A 1 70 ? -19.581 3.878 10.827 1.00 85.69 70 ILE A O 1
ATOM 575 N N . PRO A 1 71 ? -21.360 4.546 12.046 1.00 76.50 71 PRO A N 1
ATOM 576 C CA . PRO A 1 71 ? -22.242 4.782 10.901 1.00 76.50 71 PRO A CA 1
ATOM 577 C C . PRO A 1 71 ? -21.626 5.712 9.845 1.00 76.50 71 PRO A C 1
ATOM 579 O O . PRO A 1 71 ? -21.865 5.564 8.649 1.00 76.50 71 PRO A O 1
ATOM 582 N N . TYR A 1 72 ? -20.805 6.667 10.289 1.00 80.88 72 TYR A N 1
ATOM 583 C CA . TYR A 1 72 ? -20.193 7.670 9.421 1.00 80.88 72 TYR A CA 1
ATOM 584 C C . TYR A 1 72 ? -19.086 7.121 8.512 1.00 80.88 72 TYR A C 1
ATOM 586 O O . TYR A 1 72 ? -18.795 7.743 7.495 1.00 80.88 72 TYR A O 1
ATOM 594 N N . LEU A 1 73 ? -18.473 5.973 8.835 1.00 80.00 73 LEU A N 1
ATOM 595 C CA . LEU A 1 73 ? -17.468 5.370 7.951 1.00 80.00 73 LEU A CA 1
ATOM 596 C C . LEU A 1 73 ? -18.117 4.876 6.660 1.00 80.00 73 LEU A C 1
ATOM 598 O O . LEU A 1 73 ? -17.631 5.176 5.573 1.00 80.00 73 LEU A O 1
ATOM 602 N N . TYR A 1 74 ? -19.248 4.183 6.779 1.00 77.19 74 TYR A N 1
ATOM 603 C CA . TYR A 1 74 ? -19.977 3.663 5.630 1.00 77.19 74 TYR A CA 1
ATOM 604 C C . TYR A 1 74 ? -20.403 4.789 4.675 1.00 77.19 74 TYR A C 1
ATOM 606 O O . TYR A 1 74 ? -20.087 4.748 3.486 1.00 77.19 74 TYR A O 1
ATOM 614 N N . SER A 1 75 ? -21.032 5.843 5.206 1.00 78.12 75 SER A N 1
ATOM 615 C CA . SER A 1 75 ? -21.483 6.979 4.394 1.00 78.12 75 SER A CA 1
ATOM 616 C C . SER A 1 75 ? -20.328 7.770 3.776 1.00 78.12 75 SER A C 1
ATOM 618 O O . SER A 1 75 ? -20.454 8.239 2.646 1.00 78.12 75 SER A O 1
ATOM 620 N N . ALA A 1 76 ? -19.182 7.879 4.455 1.00 77.75 76 ALA A N 1
ATOM 621 C CA . ALA A 1 76 ? -17.989 8.498 3.882 1.00 77.75 76 ALA A CA 1
ATOM 622 C C . ALA A 1 76 ? -17.478 7.729 2.649 1.00 77.75 76 ALA A C 1
ATOM 624 O O . ALA A 1 76 ? -17.165 8.348 1.630 1.00 77.75 76 ALA A O 1
ATOM 625 N N . PHE A 1 77 ? -17.446 6.392 2.704 1.00 77.69 77 PHE A N 1
ATOM 626 C CA . PHE A 1 77 ? -17.037 5.560 1.567 1.00 77.69 77 PHE A CA 1
ATOM 627 C C . PHE A 1 77 ? -18.057 5.540 0.424 1.00 77.69 77 PHE A C 1
ATOM 629 O O . PHE A 1 77 ? -17.656 5.410 -0.730 1.00 77.69 77 PHE A O 1
ATOM 636 N N . GLU A 1 78 ? -19.354 5.693 0.705 1.00 80.88 78 GLU A N 1
ATOM 637 C CA . GLU A 1 78 ? -20.365 5.869 -0.347 1.00 80.88 78 GLU A CA 1
ATOM 638 C C . GLU A 1 78 ? -20.240 7.224 -1.050 1.00 80.88 78 GLU A C 1
ATOM 640 O O . GLU A 1 78 ? -20.346 7.301 -2.273 1.00 80.88 78 GLU A O 1
ATOM 645 N N . GLN A 1 79 ? -19.993 8.297 -0.294 1.00 81.12 79 GLN A N 1
ATOM 646 C 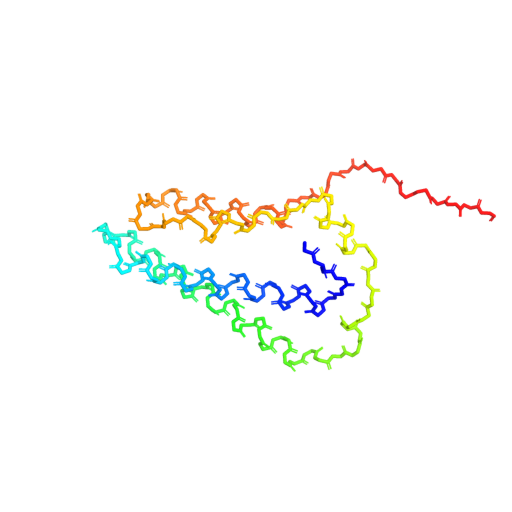CA . GLN A 1 79 ? -19.839 9.645 -0.851 1.00 81.12 79 GLN A CA 1
ATOM 647 C C . GLN A 1 79 ? -18.554 9.796 -1.664 1.00 81.12 79 GLN A C 1
ATOM 649 O O . GLN A 1 79 ? -18.506 10.586 -2.610 1.00 81.12 79 GLN A O 1
ATOM 654 N N . ARG A 1 80 ? -17.504 9.062 -1.288 1.00 76.19 80 ARG A N 1
ATOM 655 C CA . ARG A 1 80 ? -16.212 9.101 -1.962 1.00 76.19 80 ARG A CA 1
ATOM 656 C C . ARG A 1 80 ? -15.625 7.694 -2.067 1.00 76.19 80 ARG A C 1
ATOM 658 O O . ARG A 1 80 ? -14.733 7.341 -1.292 1.00 76.19 80 ARG A O 1
ATOM 665 N N . PRO A 1 81 ? -16.111 6.885 -3.024 1.00 77.25 81 PRO A N 1
ATOM 666 C CA . PRO A 1 81 ? -15.581 5.550 -3.220 1.00 77.25 81 PRO A CA 1
ATOM 667 C C . PRO A 1 81 ? -14.108 5.646 -3.605 1.00 77.25 81 PRO A C 1
ATOM 669 O O . PRO A 1 81 ? -13.732 6.383 -4.517 1.00 77.25 81 PRO A O 1
ATOM 672 N N . ILE A 1 82 ? -13.273 4.887 -2.903 1.00 77.81 82 ILE A N 1
ATOM 673 C CA . ILE A 1 82 ? -11.864 4.753 -3.255 1.00 77.81 82 ILE A CA 1
ATOM 674 C C . ILE A 1 82 ? -11.784 3.725 -4.368 1.00 77.81 82 ILE A C 1
ATOM 676 O O . ILE A 1 82 ? -12.102 2.549 -4.171 1.00 77.81 82 ILE A O 1
ATOM 680 N N . ASN A 1 83 ? -11.368 4.170 -5.547 1.00 79.31 83 ASN A N 1
ATOM 681 C CA . ASN A 1 83 ? -11.203 3.287 -6.683 1.00 79.31 83 ASN A CA 1
ATOM 682 C C . ASN A 1 83 ? -9.850 2.574 -6.593 1.00 79.31 83 ASN A C 1
ATOM 684 O O . ASN A 1 83 ? -8.853 3.013 -7.167 1.00 79.31 83 ASN A O 1
ATOM 688 N N . THR A 1 84 ? -9.832 1.448 -5.882 1.00 80.12 84 THR A N 1
ATOM 689 C CA . THR A 1 84 ? -8.685 0.533 -5.870 1.00 80.12 84 THR A CA 1
ATOM 690 C C . THR A 1 84 ? -8.670 -0.417 -7.066 1.00 80.12 84 THR A C 1
ATOM 692 O O . THR A 1 84 ? -7.654 -1.061 -7.297 1.00 80.12 84 THR A O 1
ATOM 695 N N . GLN A 1 85 ? -9.731 -0.484 -7.885 1.00 81.06 85 GLN A N 1
ATOM 696 C CA . GLN A 1 85 ? -9.760 -1.386 -9.046 1.00 81.06 85 GLN A CA 1
ATOM 697 C C . GLN A 1 85 ? -8.642 -1.073 -10.036 1.00 81.06 85 GLN A C 1
ATOM 699 O O . GLN A 1 85 ? -8.035 -1.999 -10.570 1.00 81.06 85 GLN A O 1
ATOM 704 N N . ARG A 1 86 ? -8.325 0.211 -10.244 1.00 80.38 86 ARG A N 1
ATOM 705 C CA . ARG A 1 86 ? -7.202 0.603 -11.107 1.00 80.38 86 ARG A CA 1
ATOM 706 C C . ARG A 1 86 ? -5.864 0.061 -10.593 1.00 80.38 86 ARG A C 1
ATOM 708 O O . ARG A 1 86 ? -5.058 -0.354 -11.409 1.00 80.38 86 ARG A O 1
ATOM 715 N N . LEU A 1 87 ? -5.647 -0.001 -9.275 1.00 84.19 87 LEU A N 1
ATOM 716 C CA . LEU A 1 87 ? -4.427 -0.595 -8.705 1.00 84.19 87 LEU A CA 1
ATOM 717 C C . LEU A 1 87 ? -4.317 -2.095 -9.002 1.00 84.19 87 LEU A C 1
ATOM 719 O O . LEU A 1 87 ? -3.216 -2.610 -9.138 1.00 84.19 87 LEU A O 1
ATOM 723 N N . TYR A 1 88 ? -5.451 -2.796 -9.079 1.00 84.31 88 TYR A N 1
ATOM 724 C CA . TYR A 1 88 ? -5.470 -4.253 -9.233 1.00 84.31 88 TYR A CA 1
ATOM 725 C C . TYR A 1 88 ? -5.525 -4.745 -10.676 1.00 84.31 88 TYR A C 1
ATOM 727 O O . TYR A 1 88 ? -5.183 -5.890 -10.944 1.00 84.31 88 TYR A O 1
ATOM 735 N N . THR A 1 89 ? -6.033 -3.918 -11.586 1.00 84.12 89 THR A N 1
ATOM 736 C CA . THR A 1 89 ? -6.276 -4.299 -12.989 1.00 84.12 89 THR A CA 1
ATOM 737 C C . THR A 1 89 ? -5.237 -3.733 -13.947 1.00 84.12 89 THR A C 1
ATOM 739 O O . THR A 1 89 ? -5.173 -4.161 -15.096 1.00 84.12 89 THR A O 1
ATOM 742 N N . GLN A 1 90 ? -4.421 -2.785 -13.486 1.00 86.94 90 GLN A N 1
ATOM 743 C CA . GLN A 1 90 ? -3.319 -2.236 -14.258 1.00 86.94 90 GLN A CA 1
ATOM 744 C C . GLN A 1 90 ? -2.183 -3.257 -14.345 1.00 86.94 90 GLN A C 1
ATOM 746 O O . GLN A 1 90 ? -1.691 -3.708 -13.315 1.00 86.94 90 GLN A O 1
ATOM 751 N N . SER A 1 91 ? -1.719 -3.557 -15.561 1.00 91.69 91 SER A N 1
ATOM 752 C CA . SER A 1 91 ? -0.401 -4.169 -15.731 1.00 91.69 91 SER A CA 1
ATOM 753 C C . SER A 1 91 ? 0.652 -3.071 -15.648 1.00 91.69 91 SER A C 1
ATOM 755 O O . SER A 1 91 ? 0.662 -2.139 -16.454 1.00 91.69 91 SER A O 1
ATOM 757 N N . TYR A 1 92 ? 1.507 -3.153 -14.641 1.00 92.62 92 TYR A N 1
ATOM 758 C CA . TYR A 1 92 ? 2.640 -2.267 -14.424 1.00 92.62 92 TYR A CA 1
ATOM 759 C C . TYR A 1 92 ? 3.835 -2.629 -15.307 1.00 92.62 92 TYR A C 1
ATOM 761 O O . TYR A 1 92 ? 4.704 -1.785 -15.497 1.00 92.62 92 TYR A O 1
ATOM 769 N N . ALA A 1 93 ? 3.867 -3.838 -15.878 1.00 93.44 93 ALA A N 1
ATOM 770 C CA . ALA A 1 93 ? 4.939 -4.315 -16.755 1.00 93.44 93 ALA A CA 1
ATOM 771 C C . ALA A 1 93 ? 5.052 -3.526 -18.075 1.00 93.44 93 ALA A C 1
ATOM 773 O O . ALA A 1 93 ? 6.106 -3.537 -18.714 1.00 93.44 93 ALA A O 1
ATOM 774 N N . GLU A 1 94 ? 3.969 -2.855 -18.474 1.00 93.00 94 GLU A N 1
ATOM 775 C CA . GLU A 1 94 ? 3.859 -2.085 -19.718 1.00 93.00 94 GLU A CA 1
ATOM 776 C C . GLU A 1 94 ? 3.965 -0.565 -19.497 1.00 93.00 94 GLU A C 1
ATOM 778 O O . GLU A 1 94 ? 3.995 0.197 -20.463 1.00 93.00 94 GLU A O 1
ATOM 783 N N . LEU A 1 95 ? 4.018 -0.108 -18.241 1.00 94.69 95 LEU A N 1
ATOM 784 C CA . LEU A 1 95 ? 3.978 1.312 -17.901 1.00 94.69 95 LEU A CA 1
ATOM 785 C C . LEU A 1 95 ? 5.364 1.948 -17.829 1.00 94.69 95 LEU A C 1
ATOM 787 O O . LEU A 1 95 ? 6.336 1.377 -17.346 1.00 94.69 95 LEU A O 1
ATOM 791 N N . THR A 1 96 ? 5.446 3.218 -18.205 1.00 94.81 96 THR A N 1
ATOM 792 C CA . THR A 1 96 ? 6.630 4.028 -17.922 1.00 94.81 96 THR A CA 1
ATOM 793 C C . THR A 1 96 ? 6.752 4.333 -16.426 1.00 94.81 96 THR A C 1
ATOM 795 O O . THR A 1 96 ? 5.779 4.333 -15.673 1.00 94.81 96 THR A O 1
ATOM 798 N N . ILE A 1 97 ? 7.959 4.703 -15.986 1.00 91.81 97 ILE A N 1
ATOM 799 C CA . ILE A 1 97 ? 8.234 5.153 -14.607 1.00 91.81 97 ILE A CA 1
ATOM 800 C C . ILE A 1 97 ? 7.274 6.266 -14.151 1.00 91.81 97 ILE A C 1
ATOM 802 O O . ILE A 1 97 ? 6.810 6.268 -13.006 1.00 91.81 97 ILE A O 1
ATOM 806 N N . ALA A 1 98 ? 6.968 7.210 -15.045 1.00 93.94 98 ALA A N 1
ATOM 807 C CA . ALA A 1 98 ? 6.064 8.315 -14.752 1.00 93.94 98 ALA A CA 1
ATOM 808 C C . ALA A 1 98 ? 4.625 7.823 -14.539 1.00 93.94 98 ALA A C 1
ATOM 810 O O . ALA A 1 98 ? 3.971 8.231 -13.581 1.00 93.94 98 ALA A O 1
ATOM 811 N N . GLU A 1 99 ? 4.153 6.904 -15.380 1.00 94.69 99 GLU A N 1
ATOM 812 C CA . GLU A 1 99 ? 2.807 6.334 -15.274 1.00 94.69 99 GLU A CA 1
ATOM 813 C C . GLU A 1 99 ? 2.653 5.452 -14.031 1.00 94.69 99 GLU A C 1
ATOM 815 O O . GLU A 1 99 ? 1.648 5.578 -13.332 1.00 94.69 99 GLU A O 1
ATOM 820 N N . ILE A 1 100 ? 3.662 4.634 -13.698 1.00 93.00 100 ILE A N 1
ATOM 821 C CA . ILE A 1 100 ? 3.704 3.850 -12.450 1.00 93.00 100 ILE A CA 1
ATOM 822 C C . ILE A 1 100 ? 3.522 4.781 -11.245 1.00 93.00 100 ILE A C 1
ATOM 824 O O . ILE A 1 100 ? 2.670 4.547 -10.385 1.00 93.00 100 ILE A O 1
ATOM 828 N N . SER A 1 101 ? 4.296 5.869 -11.210 1.00 91.00 101 SER A N 1
ATOM 829 C CA . SER A 1 101 ? 4.232 6.860 -10.134 1.00 91.00 101 SER A CA 1
ATOM 830 C C . SER A 1 101 ? 2.850 7.511 -10.062 1.00 91.00 101 SER A C 1
ATOM 832 O O . SER A 1 101 ? 2.260 7.588 -8.985 1.00 91.00 101 SER A O 1
ATOM 834 N N . GLN A 1 102 ? 2.297 7.923 -11.205 1.00 91.88 102 GLN A N 1
ATOM 835 C CA . GLN A 1 102 ? 0.985 8.562 -11.276 1.00 91.88 102 GLN A CA 1
ATOM 836 C C . GLN A 1 102 ? -0.125 7.649 -10.742 1.00 91.88 102 GLN A C 1
ATOM 838 O O . GLN A 1 102 ? -0.931 8.089 -9.925 1.00 91.88 102 GLN A O 1
ATOM 843 N N . VAL A 1 103 ? -0.146 6.372 -11.145 1.00 90.81 103 VAL A N 1
ATOM 844 C CA . VAL A 1 103 ? -1.140 5.387 -10.679 1.00 90.81 103 VAL A CA 1
ATOM 845 C C . VAL A 1 103 ? -1.149 5.290 -9.151 1.00 90.81 103 VAL A C 1
ATOM 847 O O . VAL A 1 103 ? -2.217 5.302 -8.534 1.00 90.81 103 VAL A O 1
ATOM 850 N N . LEU A 1 104 ? 0.032 5.215 -8.536 1.00 88.81 104 LEU A N 1
ATOM 851 C CA . LEU A 1 104 ? 0.172 5.081 -7.086 1.00 88.81 104 LEU A CA 1
ATOM 852 C C . LEU A 1 104 ? -0.222 6.362 -6.349 1.00 88.81 104 LEU A C 1
ATOM 854 O O . LEU A 1 104 ? -0.987 6.309 -5.382 1.00 88.81 104 LEU A O 1
ATOM 858 N N . PHE A 1 105 ? 0.253 7.519 -6.814 1.00 89.19 105 PHE A N 1
ATOM 859 C CA . PHE A 1 105 ? -0.087 8.800 -6.199 1.00 89.19 105 PHE A CA 1
ATOM 860 C C . PHE A 1 105 ? -1.578 9.120 -6.316 1.00 89.19 105 PHE A C 1
ATOM 862 O O . PHE A 1 105 ? -2.167 9.572 -5.335 1.00 89.19 105 PHE A O 1
ATOM 869 N N . ASP A 1 106 ? -2.216 8.811 -7.447 1.00 88.38 106 ASP A N 1
ATOM 870 C CA . ASP A 1 106 ? -3.660 8.995 -7.631 1.00 88.38 106 ASP A CA 1
ATOM 871 C C . ASP A 1 106 ? -4.470 8.207 -6.596 1.00 88.38 106 ASP A C 1
ATOM 873 O O . ASP A 1 106 ? -5.465 8.705 -6.060 1.00 88.38 106 ASP A O 1
ATOM 877 N N . ALA A 1 107 ? -4.057 6.974 -6.295 1.00 84.62 107 ALA A N 1
ATOM 878 C CA . ALA A 1 107 ? -4.721 6.157 -5.288 1.00 84.62 107 ALA A CA 1
ATOM 879 C C . ALA A 1 107 ? -4.527 6.723 -3.873 1.00 84.62 107 ALA A C 1
ATOM 881 O O . ALA A 1 107 ? -5.492 6.842 -3.116 1.00 84.62 107 ALA A O 1
ATOM 882 N N . HIS A 1 108 ? -3.309 7.148 -3.524 1.00 85.25 108 HIS A N 1
ATOM 883 C CA . HIS A 1 108 ? -3.043 7.779 -2.229 1.00 85.25 108 HIS A CA 1
ATOM 884 C C . HIS A 1 108 ? -3.772 9.120 -2.063 1.00 85.25 108 HIS A C 1
ATOM 886 O O . HIS A 1 108 ? -4.280 9.421 -0.982 1.00 85.25 108 HIS A O 1
ATOM 892 N N . GLN A 1 109 ? -3.894 9.910 -3.128 1.00 85.31 109 GLN A N 1
ATOM 893 C CA . GLN A 1 109 ? -4.584 11.197 -3.090 1.00 85.31 109 GLN A CA 1
ATOM 894 C C . GLN A 1 109 ? -6.098 11.045 -2.875 1.00 85.31 109 GLN A C 1
ATOM 896 O O . GLN A 1 109 ? -6.733 11.910 -2.267 1.00 85.31 109 GLN A O 1
ATOM 901 N N . GLN A 1 110 ? -6.704 9.937 -3.313 1.00 82.19 110 GLN A N 1
ATOM 902 C CA . GLN A 1 110 ? -8.115 9.657 -3.021 1.00 82.19 110 GLN A CA 1
ATOM 903 C C . GLN A 1 110 ? -8.385 9.523 -1.515 1.00 82.19 110 GLN A C 1
ATOM 905 O O . GLN A 1 110 ? -9.453 9.928 -1.061 1.00 82.19 110 GLN A O 1
ATOM 910 N N . LEU A 1 111 ? -7.405 9.033 -0.749 1.00 75.06 111 LEU A N 1
ATOM 911 C CA . LEU A 1 111 ? -7.475 8.903 0.709 1.00 75.06 111 LEU A CA 1
ATOM 912 C C . LEU A 1 111 ? -7.194 10.219 1.443 1.00 75.06 111 LEU A C 1
ATOM 914 O O . LEU A 1 111 ? -7.823 10.501 2.459 1.00 75.06 111 LEU A O 1
ATOM 918 N N . THR A 1 112 ? -6.240 11.015 0.955 1.00 75.50 112 THR A N 1
ATOM 919 C CA . THR A 1 112 ? -5.723 12.181 1.691 1.00 75.50 112 THR A CA 1
ATOM 920 C C . THR A 1 112 ? -6.348 13.504 1.285 1.00 75.50 112 THR A C 1
ATOM 922 O O . THR A 1 112 ? -6.216 14.478 2.030 1.00 75.50 112 THR A O 1
ATOM 925 N N . ALA A 1 113 ? -7.021 13.586 0.129 1.00 72.06 113 ALA A N 1
ATOM 926 C CA . ALA A 1 113 ? -7.588 14.868 -0.266 1.00 72.06 113 ALA A CA 1
ATOM 927 C C . ALA A 1 113 ? -8.657 15.305 0.751 1.00 72.06 113 ALA A C 1
ATOM 929 O O . ALA A 1 113 ? -9.461 14.471 1.184 1.00 72.06 113 ALA A O 1
ATOM 930 N N . PRO A 1 114 ? -8.692 16.597 1.107 1.00 62.78 114 PRO A N 1
ATOM 931 C CA . PRO A 1 114 ? -9.631 17.114 2.085 1.00 62.78 114 PRO A CA 1
ATOM 932 C C . PRO A 1 114 ? -11.073 16.849 1.649 1.00 62.78 114 PRO A C 1
ATOM 934 O O . PRO A 1 114 ? -11.413 16.964 0.469 1.00 62.78 114 PRO A O 1
ATOM 937 N N . LEU A 1 115 ? -11.935 16.528 2.617 1.00 57.38 115 LEU A N 1
ATOM 938 C CA . LEU A 1 115 ? -13.376 16.520 2.384 1.00 57.38 115 LEU A CA 1
ATOM 939 C C . LEU A 1 115 ? -13.801 17.918 1.901 1.00 57.38 115 LEU A C 1
ATOM 941 O O . LEU A 1 115 ? -13.338 18.919 2.464 1.00 57.38 115 LEU A O 1
ATOM 945 N N . PRO A 1 116 ? -14.667 18.024 0.878 1.00 53.38 116 PRO A N 1
ATOM 946 C CA . PRO A 1 116 ? -15.182 19.315 0.451 1.00 53.38 116 PRO A CA 1
ATOM 947 C C . PRO A 1 116 ? -15.863 20.000 1.641 1.00 53.38 116 PRO A C 1
ATOM 949 O O . PRO A 1 116 ? -16.731 19.428 2.302 1.00 53.38 116 PRO A O 1
ATOM 952 N N . LYS A 1 117 ? -15.460 21.240 1.939 1.00 50.19 117 LYS A N 1
ATOM 953 C CA . LYS A 1 117 ? -16.135 22.060 2.949 1.00 50.19 117 LYS A CA 1
ATOM 954 C C . LYS A 1 117 ? -17.554 22.365 2.454 1.00 50.19 117 LYS A C 1
ATOM 956 O O . LYS A 1 117 ? -17.721 23.254 1.628 1.00 50.19 117 LYS A O 1
ATOM 961 N N . GLY A 1 118 ? -18.567 21.663 2.972 1.00 47.78 118 GLY A N 1
ATOM 962 C CA . GLY A 1 118 ? -19.960 22.119 2.891 1.00 47.78 118 GLY A CA 1
ATOM 963 C C . GLY A 1 118 ? -21.040 21.049 2.708 1.00 47.78 118 GLY A C 1
ATOM 964 O O . GLY A 1 118 ? -21.477 20.777 1.596 1.00 47.78 118 GLY A O 1
ATOM 965 N N . ARG A 1 119 ? -21.599 20.574 3.820 1.00 40.09 119 ARG A N 1
ATOM 966 C CA . ARG A 1 119 ? -22.947 20.953 4.283 1.00 40.09 119 ARG A CA 1
ATOM 967 C C . ARG A 1 119 ? -22.980 20.677 5.783 1.00 40.09 119 ARG A C 1
ATOM 969 O O . ARG A 1 119 ? -22.584 19.599 6.211 1.00 40.09 119 ARG A O 1
ATOM 976 N N . GLY A 1 120 ? -23.342 21.685 6.575 1.00 43.97 120 GLY A N 1
ATOM 977 C CA . GLY A 1 120 ? -23.453 21.539 8.023 1.00 43.97 120 GLY A CA 1
ATOM 978 C C . GLY A 1 120 ? -24.333 20.341 8.369 1.00 43.97 120 GLY A C 1
ATOM 979 O O . GLY A 1 120 ? -25.345 20.106 7.709 1.00 43.97 120 GLY A O 1
ATOM 980 N N . PHE A 1 121 ? -23.934 19.587 9.390 1.00 42.47 121 PHE A N 1
ATOM 981 C CA . PHE A 1 121 ? -24.852 18.670 10.052 1.00 42.47 121 PHE A CA 1
ATOM 982 C C . PHE A 1 121 ? -26.097 19.471 10.457 1.00 42.47 121 PHE A C 1
ATOM 984 O O . PHE A 1 121 ? -25.934 20.518 11.096 1.00 42.47 121 PHE A O 1
ATOM 991 N N . PRO A 1 122 ? -27.321 19.040 10.110 1.00 39.34 122 PRO A N 1
ATOM 992 C CA . PRO A 1 122 ? -28.501 19.606 10.733 1.00 39.34 122 PRO A CA 1
ATOM 993 C C . PRO A 1 122 ? -28.433 19.219 12.209 1.00 39.34 122 PRO A C 1
ATOM 995 O O . PRO A 1 122 ? -28.694 18.080 12.590 1.00 39.34 122 PRO A O 1
ATOM 998 N N . ILE A 1 123 ? -28.006 20.161 13.048 1.00 44.03 123 ILE A N 1
ATOM 999 C CA . ILE A 1 123 ? -28.204 20.057 14.486 1.00 44.03 123 ILE A CA 1
ATOM 1000 C C . ILE A 1 123 ? -29.705 20.260 14.673 1.00 44.03 123 ILE A C 1
ATOM 1002 O O . ILE A 1 123 ? -30.178 21.395 14.708 1.00 44.03 123 ILE A O 1
ATOM 1006 N N . HIS A 1 124 ? -30.464 19.166 14.723 1.00 41.81 124 HIS A N 1
ATOM 1007 C CA . HIS A 1 124 ? -31.811 19.204 15.274 1.00 41.81 124 HIS A CA 1
ATOM 1008 C C . HIS A 1 124 ? -31.668 19.591 16.748 1.00 41.81 124 HIS A C 1
ATOM 1010 O O . HIS A 1 124 ? -31.276 18.778 17.581 1.00 41.81 124 HIS A O 1
ATOM 1016 N N . ARG A 1 125 ? -31.877 20.877 17.039 1.00 38.78 125 ARG A N 1
ATOM 1017 C CA . ARG A 1 125 ? -32.206 21.337 18.384 1.00 38.78 125 ARG A CA 1
ATOM 1018 C C . ARG A 1 125 ? -33.713 21.180 18.532 1.00 38.78 125 ARG A C 1
ATOM 1020 O O . ARG A 1 125 ? -34.453 21.879 17.842 1.00 38.78 125 ARG A O 1
ATOM 1027 N N . GLU A 1 126 ? -34.118 20.245 19.377 1.00 50.06 126 GLU A N 1
ATOM 1028 C CA . GLU A 1 126 ? -35.407 20.288 20.072 1.00 50.06 126 GLU A CA 1
ATOM 1029 C C . GLU A 1 126 ? -35.227 21.036 21.397 1.00 50.06 126 GLU A C 1
ATOM 1031 O O . GLU A 1 126 ? -34.122 20.928 21.987 1.00 50.06 126 GLU A O 1
#